Protein AF-A0A699Y8N4-F1 (afdb_monomer_lite)

Sequence (161 aa):
MLTCSTFVASKLFGPEFVGVLQTGRPHPPSAAKPLHALVGRIMIVVVAVAGTVPLLQGPAALDATTISGTMIMGLGPPVWFLTFITGYRPLVFHLPFWAGVALGIVLQLSTAPCCKSYINVGSWAIGQGGYNSLLGFNVVGVAVCWTLALLALAENWQ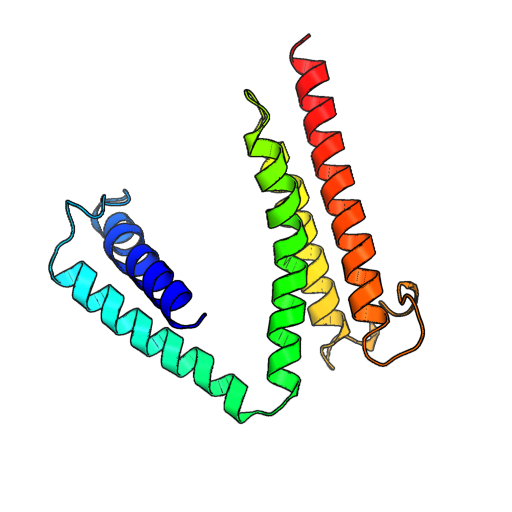RSL

Radius of gyration: 19.72 Å; chains: 1; bounding box: 44×51×46 Å

Secondary structure (DSSP, 8-state):
-HHHHHHHHHHIIIIIHHHHHHHSSPPPGGG--HHHHHHHHHHHHHHHHHHHHHHTT-THHHHHHHHHHHHHTTTHHHHHHHTT-SS--THHHHHHHHHHHHHHHHHHHHHSTTTTTT---GGG--SSSTTHHHHHHHHHHHHHHHHHHHHHHHHHHHT--

Organism: Haematococcus lacustris (NCBI:txid44745)

Foldseek 3Di:
DLVVVLVVQLQCQQQAVVVCVVPVGRDDPVPGDVRSNVRSVVRSVVCVVVVVVLVVVPDVSVVVVLLVVQLCLLPPPLVVVCVVDPDADCQLRVQSNVLSVVLSVLVVLCPDPVRVVPRDLPVQFCDDDPCRSSVSSSVVSNVNSVVSSVVSVVVSVVVVD

pLDDT: mean 73.48, std 9.44, range [40.62, 87.0]

Structure (mmCIF, N/CA/C/O backbone):
data_AF-A0A699Y8N4-F1
#
_entry.id   AF-A0A699Y8N4-F1
#
loop_
_atom_site.group_PDB
_atom_site.id
_atom_site.type_symbol
_atom_site.label_atom_id
_atom_site.label_alt_id
_atom_site.label_comp_id
_atom_site.label_asym_id
_atom_site.label_entity_id
_atom_site.label_seq_id
_atom_site.pdbx_PDB_ins_code
_atom_site.Cartn_x
_atom_site.Cartn_y
_atom_site.Cartn_z
_atom_site.occupancy
_atom_site.B_iso_or_equiv
_atom_site.auth_seq_id
_atom_site.auth_comp_id
_atom_site.auth_asym_id
_atom_site.auth_atom_id
_atom_site.pdbx_PDB_model_num
ATOM 1 N N . MET A 1 1 ? 8.613 -15.985 5.915 1.00 45.28 1 MET A N 1
ATOM 2 C CA . MET A 1 1 ? 7.565 -14.989 5.583 1.00 45.28 1 MET A CA 1
ATOM 3 C C . MET A 1 1 ? 6.201 -15.625 5.314 1.00 45.28 1 MET A C 1
ATOM 5 O O . MET A 1 1 ? 5.240 -15.141 5.894 1.00 45.28 1 MET A O 1
ATOM 9 N N . LEU A 1 2 ? 6.101 -16.726 4.550 1.00 43.44 2 LEU A N 1
ATOM 10 C CA . LEU A 1 2 ? 4.819 -17.395 4.240 1.00 43.44 2 LEU A CA 1
ATOM 11 C C . LEU A 1 2 ? 3.968 -17.764 5.476 1.00 43.44 2 LEU A C 1
ATOM 13 O O . LEU A 1 2 ? 2.763 -17.544 5.478 1.00 43.44 2 LEU A O 1
ATOM 17 N N . THR A 1 3 ? 4.599 -18.255 6.549 1.00 40.78 3 THR A N 1
ATOM 18 C CA . THR A 1 3 ? 3.925 -18.698 7.784 1.00 40.78 3 THR A CA 1
ATOM 19 C C . THR A 1 3 ? 3.231 -17.576 8.559 1.00 40.78 3 THR A C 1
ATOM 21 O O . THR A 1 3 ? 2.201 -17.815 9.187 1.00 40.78 3 THR A O 1
ATOM 24 N N . CYS A 1 4 ? 3.752 -16.347 8.502 1.00 40.62 4 CYS A N 1
ATOM 25 C CA . CYS A 1 4 ? 3.157 -15.204 9.199 1.00 40.62 4 CYS A CA 1
ATOM 26 C C . CYS A 1 4 ? 1.907 -14.703 8.454 1.00 40.62 4 CYS A C 1
ATOM 28 O O . CYS A 1 4 ? 0.863 -14.474 9.061 1.00 40.62 4 CYS A O 1
ATOM 30 N N . SER A 1 5 ? 1.970 -14.644 7.119 1.00 53.22 5 SER A N 1
ATOM 31 C CA . SER A 1 5 ? 0.852 -14.227 6.264 1.00 53.22 5 SER A CA 1
ATOM 32 C C . SER A 1 5 ? -0.321 -15.210 6.309 1.00 53.22 5 SER A C 1
ATOM 34 O O . SER A 1 5 ? -1.472 -14.784 6.391 1.00 53.22 5 SER A O 1
ATOM 36 N N . THR A 1 6 ? -0.058 -16.521 6.334 1.00 57.47 6 THR A N 1
ATOM 37 C CA . THR A 1 6 ? -1.112 -17.543 6.471 1.00 57.47 6 THR A CA 1
ATOM 38 C C . THR A 1 6 ? -1.780 -17.509 7.844 1.00 57.47 6 THR A C 1
ATOM 40 O O . THR A 1 6 ? -2.989 -17.711 7.948 1.00 57.47 6 THR A O 1
ATOM 43 N N . PHE A 1 7 ? -1.019 -17.204 8.900 1.00 56.97 7 PHE A N 1
ATOM 44 C CA . PHE A 1 7 ? -1.564 -17.074 10.251 1.00 56.97 7 PHE A CA 1
ATOM 45 C C . PHE A 1 7 ? -2.481 -15.849 10.370 1.00 56.97 7 PHE A C 1
ATOM 47 O O . PHE A 1 7 ? -3.605 -15.972 10.861 1.00 56.97 7 PHE A O 1
ATOM 54 N N . VAL A 1 8 ? -2.056 -14.698 9.837 1.00 60.56 8 VAL A N 1
ATOM 55 C CA . VAL A 1 8 ? -2.883 -13.482 9.772 1.00 60.56 8 VAL A CA 1
ATOM 56 C C . VAL A 1 8 ? -4.137 -13.716 8.927 1.00 60.56 8 VAL A C 1
ATOM 58 O O . VAL A 1 8 ? -5.232 -13.408 9.391 1.00 60.56 8 VAL A O 1
ATOM 61 N N . ALA A 1 9 ? -4.016 -14.344 7.753 1.00 61.25 9 ALA A N 1
ATOM 62 C CA . ALA A 1 9 ? -5.165 -14.678 6.910 1.00 61.25 9 ALA A CA 1
ATOM 63 C C . ALA A 1 9 ? -6.165 -15.591 7.640 1.00 61.25 9 ALA A C 1
ATOM 65 O O . ALA A 1 9 ? -7.365 -15.344 7.612 1.00 61.25 9 ALA A O 1
ATOM 66 N N . SER A 1 10 ? -5.691 -16.606 8.363 1.00 60.59 10 SER A N 1
ATOM 67 C CA . SER A 1 10 ? -6.579 -17.516 9.097 1.00 60.59 10 SER A CA 1
ATOM 68 C C . SER A 1 10 ? -7.319 -16.854 10.265 1.00 60.59 10 SER A C 1
ATOM 70 O O . SER A 1 10 ? -8.477 -17.186 10.515 1.00 60.59 10 SER A O 1
ATOM 72 N N . LYS A 1 11 ? -6.697 -15.886 10.954 1.00 64.50 11 LYS A N 1
ATOM 73 C CA . LYS A 1 11 ? -7.356 -15.108 12.015 1.00 64.50 11 LYS A CA 1
ATOM 74 C C . LYS A 1 11 ? -8.315 -14.058 11.458 1.00 64.50 11 LYS A C 1
ATOM 76 O O . LYS A 1 11 ? -9.402 -13.892 11.999 1.00 64.50 11 LYS A O 1
ATOM 81 N N . LEU A 1 12 ? -7.933 -13.401 10.366 1.00 68.94 12 LEU A N 1
ATOM 82 C CA . LEU A 1 12 ? -8.756 -12.389 9.712 1.00 68.94 12 LEU A CA 1
ATOM 83 C C . LEU A 1 12 ? -9.989 -13.011 9.040 1.00 68.94 12 LEU A C 1
ATOM 85 O O . LEU A 1 12 ? -11.096 -12.509 9.181 1.00 68.94 12 LEU A O 1
ATOM 89 N N . PHE A 1 13 ? -9.827 -14.129 8.334 1.00 67.94 13 PHE A N 1
ATOM 90 C CA . PHE A 1 13 ? -10.936 -14.768 7.623 1.00 67.94 13 PHE A CA 1
ATOM 91 C C . PHE A 1 13 ? -11.697 -15.802 8.454 1.00 67.94 13 PHE A C 1
ATOM 93 O O . PHE A 1 13 ? -12.805 -16.167 8.083 1.00 67.94 13 PHE A O 1
ATOM 100 N N . GLY A 1 14 ? -11.131 -16.278 9.565 1.00 69.19 14 GLY A N 1
ATOM 101 C CA . GLY A 1 14 ? -11.817 -17.172 10.494 1.00 69.19 14 GLY A CA 1
ATOM 102 C C . GLY A 1 14 ? -12.735 -16.389 11.443 1.00 69.19 14 GLY A C 1
ATOM 103 O O . GLY A 1 14 ? -13.858 -16.066 11.069 1.00 69.19 14 GLY A O 1
ATOM 104 N N . PRO A 1 15 ? -12.304 -16.099 12.680 1.00 64.81 15 PRO A N 1
ATOM 105 C CA . PRO A 1 15 ? -13.162 -15.499 13.704 1.00 64.81 15 PRO A CA 1
ATOM 106 C C . PRO A 1 15 ? -13.615 -14.057 13.404 1.00 64.81 15 PRO A C 1
ATOM 108 O O . PRO A 1 15 ? -14.731 -13.697 13.774 1.00 64.81 15 PRO A O 1
ATOM 111 N N . GLU A 1 16 ? -12.809 -13.247 12.710 1.00 67.88 16 GLU A N 1
ATOM 112 C CA . GLU A 1 16 ? -13.145 -11.843 12.417 1.00 67.88 16 GLU A CA 1
ATOM 113 C C . GLU A 1 16 ? -14.177 -11.744 11.276 1.00 67.88 16 GLU A C 1
ATOM 115 O O . GLU A 1 16 ? -15.301 -11.297 11.497 1.00 67.88 16 GLU A O 1
ATOM 120 N N . PHE A 1 17 ? -13.858 -12.233 10.071 1.00 72.75 17 PHE A N 1
ATOM 121 C CA . PHE A 1 17 ? -14.756 -12.137 8.911 1.00 72.75 17 PHE A CA 1
ATOM 122 C C . PHE A 1 17 ? -16.014 -13.005 9.046 1.00 72.75 17 PHE A C 1
ATOM 124 O O . PHE A 1 17 ? -17.121 -12.509 8.839 1.00 72.75 17 PHE A O 1
ATOM 131 N N . VAL A 1 18 ? -15.888 -14.281 9.438 1.00 70.06 18 VAL A N 1
ATOM 132 C CA . VAL A 1 18 ? -17.067 -15.151 9.634 1.00 70.06 18 VAL A CA 1
ATOM 133 C C . VAL A 1 18 ? -17.856 -14.718 10.865 1.00 70.06 18 VAL A C 1
ATOM 135 O O . VAL A 1 18 ? -19.080 -14.839 10.873 1.00 70.06 18 VAL A O 1
ATOM 138 N N . GLY A 1 19 ? -17.195 -14.170 11.889 1.00 65.25 19 GLY A N 1
ATOM 139 C CA . GLY A 1 19 ? -17.887 -13.605 13.044 1.00 65.25 19 GLY A CA 1
ATOM 140 C C . GLY A 1 19 ? -18.747 -12.398 12.681 1.00 65.25 19 GLY A C 1
ATOM 141 O O . GLY A 1 19 ? -19.928 -12.364 13.047 1.00 65.25 19 GLY A O 1
ATOM 142 N N . VAL A 1 20 ? -18.199 -11.480 11.876 1.00 75.00 20 VAL A N 1
ATOM 143 C CA . VAL A 1 20 ? -18.941 -10.352 11.296 1.00 75.00 20 VAL A CA 1
ATOM 144 C C . VAL A 1 20 ? -20.084 -10.847 10.407 1.00 75.00 20 VAL A C 1
ATOM 146 O O . VAL A 1 20 ? -21.198 -10.350 10.542 1.00 75.00 20 VAL A O 1
ATOM 149 N N . LEU A 1 21 ? -19.861 -11.865 9.570 1.00 75.50 21 LEU A N 1
ATOM 150 C CA . LEU A 1 21 ? -20.896 -12.407 8.681 1.00 75.50 21 LEU A CA 1
ATOM 151 C C . LEU A 1 21 ? -22.059 -13.071 9.444 1.00 75.50 21 LEU A C 1
ATOM 153 O O . LEU A 1 21 ? -23.202 -13.013 9.004 1.00 75.50 21 LEU A O 1
ATOM 157 N N . GLN A 1 22 ? -21.775 -13.712 10.581 1.00 73.25 22 GLN A N 1
ATOM 158 C CA . GLN A 1 22 ? -22.776 -14.434 11.377 1.00 73.25 22 GLN A CA 1
ATOM 159 C C . GLN A 1 22 ? -23.496 -13.554 12.404 1.00 73.25 22 GLN A C 1
ATOM 161 O O . GLN A 1 22 ? -24.643 -13.828 12.744 1.00 73.25 22 GLN A O 1
ATOM 166 N N . THR A 1 23 ? -22.817 -12.539 12.942 1.00 67.69 23 THR A N 1
ATOM 167 C CA . THR A 1 23 ? -23.259 -11.839 14.167 1.00 67.69 23 THR A CA 1
ATOM 168 C C . THR A 1 23 ? -23.164 -10.318 14.055 1.00 67.69 23 THR A C 1
ATOM 170 O O . THR A 1 23 ? -23.491 -9.611 15.006 1.00 67.69 23 THR A O 1
ATOM 173 N N . GLY A 1 24 ? -22.673 -9.795 12.927 1.00 70.56 24 GLY A N 1
ATOM 174 C CA . GLY A 1 24 ? -22.442 -8.363 12.713 1.00 70.56 24 GLY A CA 1
ATOM 175 C C . GLY A 1 24 ? -21.288 -7.775 13.532 1.00 70.56 24 GLY A C 1
ATOM 176 O O . GLY A 1 24 ? -21.090 -6.563 13.518 1.00 70.56 24 GLY A O 1
ATOM 177 N N . ARG A 1 25 ? -20.531 -8.601 14.267 1.00 69.81 25 ARG A N 1
ATOM 178 C CA . ARG A 1 25 ? -19.399 -8.186 15.106 1.00 69.81 25 ARG A CA 1
ATOM 179 C C . ARG A 1 25 ? -18.251 -9.196 15.014 1.00 69.81 25 ARG A C 1
ATOM 181 O O . ARG A 1 25 ? -18.528 -10.393 14.943 1.00 69.81 25 ARG A O 1
ATOM 188 N N . PRO A 1 26 ? -16.988 -8.742 15.040 1.00 69.81 26 PRO A N 1
ATOM 189 C CA . PRO A 1 26 ? -15.846 -9.645 15.104 1.00 69.81 26 PRO A CA 1
ATOM 190 C C . PRO A 1 26 ? -15.863 -10.408 16.433 1.00 69.81 26 PRO A C 1
ATOM 192 O O . PRO A 1 26 ? -16.085 -9.819 17.494 1.00 69.81 26 PRO A O 1
ATOM 195 N N . HIS A 1 27 ? -15.669 -11.729 16.376 1.00 68.38 27 HIS A N 1
ATOM 196 C CA . HIS A 1 27 ? -15.574 -12.552 17.582 1.00 68.38 27 HIS A CA 1
ATOM 197 C C . HIS A 1 27 ? -14.123 -12.621 18.052 1.00 68.38 27 HIS A C 1
ATOM 199 O O . HIS A 1 27 ? -13.241 -12.902 17.239 1.00 68.38 27 HIS A O 1
ATOM 205 N N . PRO A 1 28 ? -13.852 -12.438 19.357 1.00 68.50 28 PRO A N 1
ATOM 206 C CA . PRO A 1 28 ? -12.506 -12.613 19.872 1.00 68.50 28 PRO A CA 1
ATOM 207 C C . PRO A 1 28 ? -12.048 -14.071 19.672 1.00 68.50 28 PRO A C 1
ATOM 209 O O . PRO A 1 28 ? -12.870 -14.990 19.731 1.00 68.50 28 PRO A O 1
ATOM 212 N N . PRO A 1 29 ? -10.736 -14.330 19.504 1.00 64.62 29 PRO A N 1
ATOM 213 C CA . PRO A 1 29 ? -10.206 -15.677 19.265 1.00 64.62 29 PRO A CA 1
ATOM 214 C C . PRO A 1 29 ? -10.564 -16.707 20.349 1.00 64.62 29 PRO A C 1
ATOM 216 O O . PRO A 1 29 ? -10.523 -17.905 20.089 1.00 64.62 29 PRO A O 1
ATOM 219 N N . SER A 1 30 ? -10.915 -16.250 21.554 1.00 68.88 30 SER A N 1
ATOM 220 C CA . SER A 1 30 ? -11.377 -17.082 22.670 1.00 68.88 30 SER A CA 1
ATOM 221 C C . SER A 1 30 ? -12.786 -17.657 22.476 1.00 68.88 30 SER A C 1
ATOM 223 O O . SER A 1 30 ? -13.113 -18.660 23.101 1.00 68.88 30 SER A O 1
ATOM 225 N N . ALA A 1 31 ? -13.605 -17.066 21.601 1.00 70.56 31 ALA A N 1
ATOM 226 C CA . ALA A 1 31 ? -14.959 -17.518 21.268 1.00 70.56 31 ALA A CA 1
ATOM 227 C C . ALA A 1 31 ? -15.015 -18.324 19.950 1.00 70.56 31 ALA A C 1
ATOM 229 O O . ALA A 1 31 ? -16.087 -18.511 19.368 1.00 70.56 31 ALA A O 1
ATOM 230 N N . ALA A 1 32 ? -13.861 -18.784 19.451 1.00 66.88 32 ALA A N 1
ATOM 231 C CA . ALA A 1 32 ? -13.751 -19.438 18.153 1.00 66.88 32 ALA A CA 1
ATOM 232 C C . ALA A 1 32 ? -14.432 -20.818 18.130 1.00 66.88 32 ALA A C 1
ATOM 234 O O . ALA A 1 32 ? -14.149 -21.701 18.941 1.00 66.88 32 ALA A O 1
ATOM 235 N N . LYS A 1 33 ? -15.309 -21.022 17.143 1.00 77.81 33 LYS A N 1
ATOM 236 C CA . LYS A 1 33 ? -15.986 -22.304 16.883 1.00 77.81 33 LYS A CA 1
ATOM 237 C C . LYS A 1 33 ? -15.136 -23.184 15.951 1.00 77.81 33 LYS A C 1
ATOM 239 O O . LYS A 1 33 ? -14.354 -22.647 15.163 1.00 77.81 33 LYS A O 1
ATOM 244 N N . PRO A 1 34 ? -15.329 -24.520 15.926 1.00 74.75 34 PRO A N 1
ATOM 245 C CA . PRO A 1 34 ? -14.612 -25.404 14.995 1.00 74.75 34 PRO A CA 1
ATOM 246 C C . PRO A 1 34 ? -14.821 -25.019 13.518 1.00 74.75 34 PRO A C 1
ATOM 248 O O . PRO A 1 34 ? -13.920 -25.188 12.699 1.00 74.75 34 PRO A O 1
ATOM 251 N N . LEU A 1 35 ? -15.970 -24.414 13.189 1.00 73.81 35 LEU A N 1
ATOM 252 C CA . LEU A 1 35 ? -16.251 -23.860 11.862 1.00 73.81 35 LEU A CA 1
ATOM 253 C C . LEU A 1 35 ? -15.280 -22.729 11.473 1.00 73.81 35 LEU A C 1
ATOM 255 O O . LEU A 1 35 ? -14.816 -22.695 10.338 1.00 73.81 35 LEU A O 1
ATOM 259 N N . HIS A 1 36 ? -14.927 -21.828 12.399 1.00 75.44 36 HIS A N 1
ATOM 260 C CA . HIS A 1 36 ? -13.982 -20.732 12.130 1.00 75.44 36 HIS A CA 1
ATOM 261 C C . HIS A 1 36 ? -12.580 -21.266 11.828 1.00 75.44 36 HIS A C 1
ATOM 263 O O . HIS A 1 36 ? -11.894 -20.742 10.954 1.00 75.44 36 HIS A O 1
ATOM 269 N N . ALA A 1 37 ? -12.180 -22.350 12.500 1.00 75.44 37 ALA A N 1
ATOM 270 C CA . ALA A 1 37 ? -10.917 -23.032 12.231 1.00 75.44 37 ALA A CA 1
ATOM 271 C C . ALA A 1 37 ? -10.917 -23.741 10.865 1.00 75.44 37 ALA A C 1
ATOM 273 O O . ALA A 1 37 ? -9.907 -23.695 10.161 1.00 75.44 37 ALA A O 1
ATOM 274 N N . LEU A 1 38 ? -12.034 -24.361 10.463 1.00 79.94 38 LEU A N 1
ATOM 275 C CA . LEU A 1 38 ? -12.177 -24.978 9.139 1.00 79.94 38 LEU A CA 1
ATOM 276 C C . LEU A 1 38 ? -12.074 -23.926 8.026 1.00 79.94 38 LEU A C 1
ATOM 278 O O . LEU A 1 38 ? -11.283 -24.097 7.100 1.00 79.94 38 LEU A O 1
ATOM 282 N N . VAL A 1 39 ? -12.810 -22.817 8.148 1.00 80.12 39 VAL A N 1
ATOM 283 C CA . VAL A 1 39 ? -12.761 -21.710 7.178 1.00 80.12 39 VAL A CA 1
ATOM 284 C C . VAL A 1 39 ? -11.359 -21.104 7.120 1.00 80.12 39 VAL A C 1
ATOM 286 O O . VAL A 1 39 ? -10.822 -20.919 6.030 1.00 80.12 39 VAL A O 1
ATOM 289 N N . GLY A 1 40 ? -10.713 -20.888 8.270 1.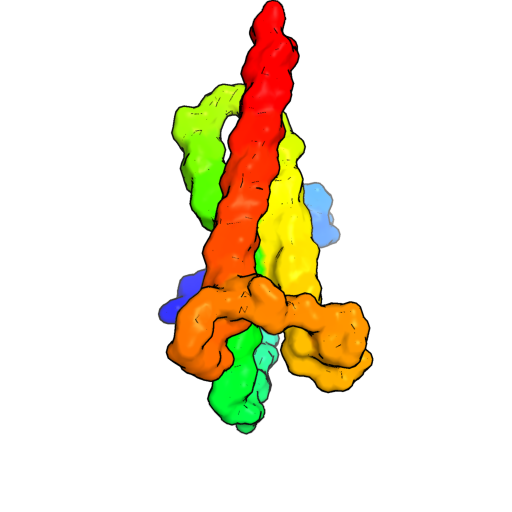00 76.69 40 GLY A N 1
ATOM 290 C CA . GLY A 1 40 ? -9.330 -20.414 8.322 1.00 76.69 40 GLY A CA 1
ATOM 291 C C . GLY A 1 40 ? -8.353 -21.335 7.579 1.00 76.69 40 GLY A C 1
ATOM 292 O O . GLY A 1 40 ? -7.509 -20.848 6.830 1.00 76.69 40 GLY A O 1
ATOM 293 N N . ARG A 1 41 ? -8.491 -22.662 7.718 1.00 81.44 41 ARG A N 1
ATOM 294 C CA . ARG A 1 41 ? -7.663 -23.647 6.993 1.00 81.44 41 ARG A CA 1
ATOM 295 C C . ARG A 1 41 ? -7.929 -23.643 5.489 1.00 81.44 41 ARG A C 1
ATOM 297 O O . ARG A 1 41 ? -6.973 -23.681 4.720 1.00 81.44 41 ARG A O 1
ATOM 304 N N . ILE A 1 42 ? -9.192 -23.556 5.071 1.00 82.69 42 ILE A N 1
ATOM 305 C CA . ILE A 1 42 ? -9.555 -23.453 3.649 1.00 82.69 42 ILE A CA 1
ATOM 306 C C . ILE A 1 42 ? -8.933 -22.190 3.046 1.00 82.69 42 ILE A C 1
ATOM 308 O O . ILE A 1 42 ? -8.306 -22.261 1.993 1.00 82.69 42 ILE A O 1
ATOM 312 N N . MET A 1 43 ? -9.014 -21.057 3.744 1.00 79.69 43 MET A N 1
ATOM 313 C CA . MET A 1 43 ? -8.425 -19.802 3.274 1.00 79.69 43 MET A CA 1
ATOM 314 C C . MET A 1 43 ? -6.899 -19.859 3.182 1.00 79.69 43 MET A C 1
ATOM 316 O O . MET A 1 43 ? -6.340 -19.303 2.241 1.00 79.69 43 MET A O 1
ATOM 320 N N . ILE A 1 44 ? -6.216 -20.572 4.087 1.00 81.69 44 ILE A N 1
ATOM 321 C CA . ILE A 1 44 ? -4.772 -20.827 3.955 1.00 81.69 44 ILE A CA 1
ATOM 322 C C . ILE A 1 44 ? -4.474 -21.562 2.644 1.00 81.69 44 ILE A C 1
ATOM 324 O O . ILE A 1 44 ? -3.564 -21.157 1.927 1.00 81.69 44 ILE A O 1
ATOM 328 N N . VAL A 1 45 ? -5.240 -22.608 2.313 1.00 83.38 45 VAL A N 1
ATOM 329 C CA . VAL A 1 45 ? -5.052 -23.366 1.064 1.00 83.38 45 VAL A CA 1
ATOM 330 C C . VAL A 1 45 ? -5.330 -22.486 -0.152 1.00 83.38 45 VAL A C 1
ATOM 332 O O . VAL A 1 45 ? -4.522 -22.462 -1.075 1.00 83.38 45 VAL A O 1
ATOM 335 N N . VAL A 1 46 ? -6.417 -21.712 -0.138 1.00 83.00 46 VAL A N 1
ATOM 336 C CA . VAL A 1 46 ? -6.762 -20.787 -1.230 1.00 83.00 46 VAL A CA 1
ATOM 337 C C . VAL A 1 46 ? -5.651 -19.762 -1.453 1.00 83.00 46 VAL A C 1
ATOM 339 O O . VAL A 1 46 ? -5.202 -19.591 -2.583 1.00 83.00 46 VAL A O 1
ATOM 342 N N . VAL A 1 47 ? -5.157 -19.121 -0.390 1.00 80.31 47 VAL A N 1
ATOM 343 C CA . VAL A 1 47 ? -4.062 -18.141 -0.476 1.00 80.31 47 VAL A CA 1
ATOM 344 C C . VAL A 1 47 ? -2.756 -18.803 -0.910 1.00 80.31 47 VAL A C 1
ATOM 346 O O . VAL A 1 47 ? -2.014 -18.212 -1.688 1.00 80.31 47 VAL A O 1
ATOM 349 N N . ALA A 1 48 ? -2.472 -20.025 -0.457 1.00 81.12 48 ALA A N 1
ATOM 350 C CA . ALA A 1 48 ? -1.279 -20.756 -0.872 1.00 81.12 48 ALA A CA 1
ATOM 351 C C . ALA A 1 48 ? -1.326 -21.100 -2.368 1.00 81.12 48 ALA A C 1
ATOM 353 O O . ALA A 1 48 ? -0.349 -20.865 -3.078 1.00 81.12 48 ALA A O 1
ATOM 354 N N . VAL A 1 49 ? -2.464 -21.585 -2.873 1.00 83.06 49 VAL A N 1
ATOM 355 C CA . VAL A 1 49 ? -2.637 -21.883 -4.302 1.00 83.06 49 VAL A CA 1
ATOM 356 C C . VAL A 1 49 ? -2.564 -20.594 -5.119 1.00 83.06 49 VAL A C 1
ATOM 358 O O . VAL A 1 49 ? -1.759 -20.506 -6.043 1.00 83.06 49 VAL A O 1
ATOM 361 N N . ALA A 1 50 ? -3.317 -19.561 -4.731 1.00 80.56 50 ALA A N 1
ATOM 362 C CA . ALA A 1 50 ? -3.319 -18.267 -5.410 1.00 80.56 50 ALA A CA 1
ATOM 363 C C . ALA A 1 50 ? -1.940 -17.587 -5.400 1.00 80.56 50 ALA A C 1
ATOM 365 O O . ALA A 1 50 ? -1.546 -17.004 -6.402 1.00 80.56 50 ALA A O 1
ATOM 366 N N . GLY A 1 51 ? -1.181 -17.692 -4.306 1.00 70.56 51 GLY A N 1
ATOM 367 C CA . GLY A 1 51 ? 0.181 -17.163 -4.203 1.00 70.56 51 GLY A CA 1
ATOM 368 C C . GLY A 1 51 ? 1.228 -17.980 -4.966 1.00 70.56 51 GLY A C 1
ATOM 369 O O . GLY A 1 51 ? 2.270 -17.439 -5.327 1.00 70.56 51 GLY A O 1
ATOM 370 N N . THR A 1 52 ? 0.959 -19.258 -5.255 1.00 76.81 52 THR A N 1
ATOM 371 C CA . THR A 1 52 ? 1.867 -20.113 -6.041 1.00 76.81 52 THR A CA 1
ATOM 372 C C . THR A 1 52 ? 1.727 -19.862 -7.545 1.00 76.81 52 THR A C 1
ATOM 374 O O . THR A 1 52 ? 2.707 -19.976 -8.276 1.00 76.81 52 THR A O 1
ATOM 377 N N . VAL A 1 53 ? 0.539 -19.462 -8.015 1.00 75.44 53 VAL A N 1
ATOM 378 C CA . VAL A 1 53 ? 0.261 -19.212 -9.443 1.00 75.44 53 VAL A CA 1
ATOM 379 C C . VAL A 1 53 ? 1.201 -18.161 -10.071 1.00 75.44 53 VAL A C 1
ATOM 381 O O . VAL A 1 53 ? 1.778 -18.461 -11.116 1.00 75.44 53 VAL A O 1
ATOM 384 N N . PRO A 1 54 ? 1.443 -16.979 -9.465 1.00 68.81 54 PRO A N 1
ATOM 385 C CA . PRO A 1 54 ? 2.376 -15.990 -10.008 1.00 68.81 54 PRO A CA 1
ATOM 386 C C . PRO A 1 54 ? 3.825 -16.483 -10.067 1.00 68.81 54 PRO A C 1
ATOM 388 O O . PRO A 1 54 ? 4.550 -16.127 -10.987 1.00 68.81 54 PRO A O 1
ATOM 391 N N . LEU A 1 55 ? 4.254 -17.338 -9.130 1.00 72.56 55 LEU A N 1
ATOM 392 C CA . LEU A 1 55 ? 5.634 -17.842 -9.081 1.00 72.56 55 LEU A CA 1
ATOM 393 C C . LEU A 1 55 ? 5.983 -18.728 -10.286 1.00 72.56 55 LEU A C 1
ATOM 395 O O . LEU A 1 55 ? 7.149 -18.820 -10.664 1.00 72.56 55 LEU A O 1
ATOM 399 N N . LEU A 1 56 ? 4.975 -19.335 -10.919 1.00 73.75 56 LEU A N 1
ATOM 400 C CA . LEU A 1 56 ? 5.140 -20.118 -12.145 1.00 73.75 56 LEU A CA 1
ATOM 401 C C . LEU A 1 56 ? 5.321 -19.239 -13.397 1.00 73.75 56 LEU A C 1
ATOM 403 O O . LEU A 1 56 ? 5.745 -19.746 -14.431 1.00 73.75 56 LEU A O 1
ATOM 407 N N . GLN A 1 57 ? 5.025 -17.935 -13.317 1.00 70.44 57 GLN A N 1
ATOM 408 C CA . GLN A 1 57 ? 5.107 -16.988 -14.439 1.00 70.44 57 GLN A CA 1
ATOM 409 C C . GLN A 1 57 ? 6.478 -16.292 -14.568 1.00 70.44 57 GLN A C 1
ATOM 411 O O . GLN A 1 57 ? 6.664 -15.447 -15.443 1.00 70.44 57 GLN A O 1
ATOM 416 N N . GLY A 1 58 ? 7.464 -16.669 -13.745 1.00 64.50 58 GLY A N 1
ATOM 417 C CA . GLY A 1 58 ? 8.844 -16.186 -13.844 1.00 64.50 58 GLY A CA 1
ATOM 418 C C . GLY A 1 58 ? 9.134 -14.882 -13.076 1.00 64.50 58 GLY A C 1
ATOM 419 O O . GLY A 1 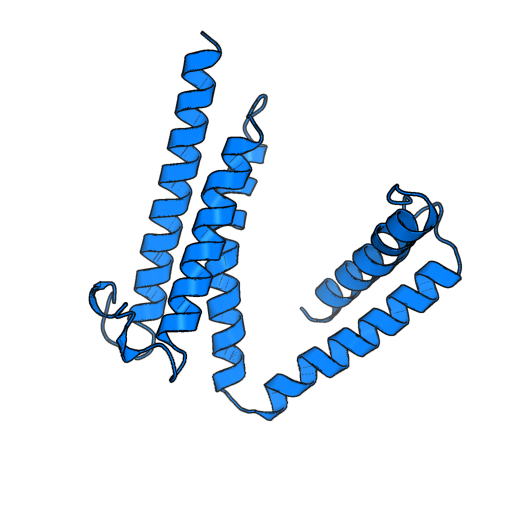58 ? 8.332 -14.445 -12.251 1.00 64.50 58 GLY A O 1
ATOM 420 N N . PRO A 1 59 ? 10.302 -14.246 -13.310 1.00 60.50 59 PRO A N 1
ATOM 421 C CA . PRO A 1 59 ? 10.842 -13.161 -12.475 1.00 60.50 59 PRO A CA 1
ATOM 422 C C . PRO A 1 59 ? 9.961 -11.908 -12.352 1.00 60.50 59 PRO A C 1
ATOM 424 O O . PRO A 1 59 ? 10.058 -11.197 -11.356 1.00 60.50 59 PRO A O 1
ATOM 427 N N . ALA A 1 60 ? 9.065 -11.663 -13.316 1.00 61.3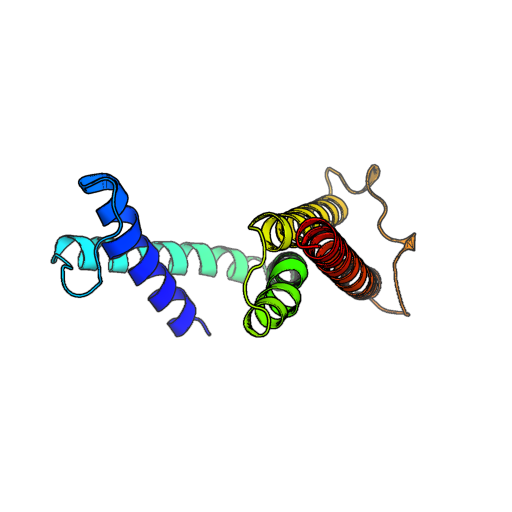1 60 ALA A N 1
ATOM 428 C CA . ALA A 1 60 ? 8.122 -10.540 -13.294 1.00 61.31 60 ALA A CA 1
ATOM 429 C C . ALA A 1 60 ? 7.123 -10.604 -12.119 1.00 61.31 60 ALA A C 1
ATOM 431 O O . ALA A 1 60 ? 6.520 -9.597 -11.751 1.00 61.31 60 ALA A O 1
ATOM 432 N N . ALA A 1 61 ? 6.966 -11.769 -11.483 1.00 58.59 61 ALA A N 1
ATOM 433 C CA . ALA A 1 61 ? 6.149 -11.910 -10.282 1.00 58.59 61 ALA A CA 1
ATOM 434 C C . ALA A 1 61 ? 6.729 -11.165 -9.065 1.00 58.59 61 ALA A C 1
ATOM 436 O O . ALA A 1 61 ? 5.975 -10.770 -8.173 1.00 58.59 61 ALA A O 1
ATOM 437 N N . LEU A 1 62 ? 8.049 -10.942 -9.016 1.00 56.19 62 LEU A N 1
ATOM 438 C CA . LEU A 1 62 ? 8.674 -10.185 -7.927 1.00 56.19 62 LEU A CA 1
ATOM 439 C C . LEU A 1 62 ? 8.338 -8.692 -7.997 1.00 56.19 62 LEU A C 1
ATOM 441 O O . LEU A 1 62 ? 8.141 -8.079 -6.947 1.00 56.19 62 LEU A O 1
ATOM 445 N N . ASP A 1 63 ? 8.156 -8.132 -9.193 1.00 62.47 63 ASP A N 1
ATOM 446 C CA . ASP A 1 63 ? 7.785 -6.721 -9.362 1.00 62.47 63 ASP A CA 1
ATOM 447 C C . ASP A 1 63 ? 6.419 -6.414 -8.730 1.00 62.47 63 ASP A C 1
ATOM 449 O O . ASP A 1 63 ? 6.218 -5.340 -8.160 1.00 62.47 63 ASP A O 1
ATOM 453 N N . ALA A 1 64 ? 5.497 -7.384 -8.716 1.00 60.75 64 ALA A N 1
ATOM 454 C CA . ALA A 1 64 ? 4.206 -7.243 -8.040 1.00 60.75 64 ALA A CA 1
ATOM 455 C C . ALA A 1 64 ? 4.359 -7.023 -6.524 1.00 60.75 64 ALA A C 1
ATOM 457 O O . ALA A 1 64 ? 3.597 -6.267 -5.918 1.00 60.75 64 ALA A O 1
ATOM 458 N N . THR A 1 65 ? 5.373 -7.630 -5.900 1.00 60.09 65 THR A N 1
ATOM 459 C CA . THR A 1 65 ? 5.668 -7.396 -4.476 1.00 60.09 65 THR A CA 1
ATOM 460 C C . THR A 1 65 ? 6.288 -6.025 -4.234 1.00 60.09 65 THR A C 1
ATOM 462 O O . THR A 1 65 ? 6.099 -5.448 -3.163 1.00 60.09 65 THR A O 1
ATOM 465 N N . THR A 1 66 ? 6.946 -5.446 -5.238 1.00 66.44 66 THR A N 1
ATOM 466 C CA . THR A 1 66 ? 7.471 -4.083 -5.155 1.00 66.44 66 THR A CA 1
ATOM 467 C C . THR A 1 66 ? 6.380 -3.039 -5.370 1.00 66.44 66 THR A C 1
ATOM 469 O O . THR A 1 66 ? 6.332 -2.068 -4.620 1.00 66.44 66 THR A O 1
ATOM 472 N N . ILE A 1 67 ? 5.443 -3.273 -6.292 1.00 69.06 67 ILE A N 1
ATOM 473 C CA . ILE A 1 67 ? 4.267 -2.407 -6.483 1.00 69.06 67 ILE A CA 1
ATOM 474 C C . ILE A 1 67 ? 3.311 -2.507 -5.280 1.00 69.06 67 ILE A C 1
ATOM 476 O O . ILE A 1 67 ? 2.754 -1.510 -4.825 1.00 69.06 67 ILE A O 1
ATOM 480 N N . SER A 1 68 ? 3.177 -3.686 -4.664 1.00 67.44 68 SER A N 1
ATOM 481 C CA . SER A 1 68 ? 2.479 -3.791 -3.377 1.00 67.44 68 SER A CA 1
ATOM 482 C C . SER A 1 68 ? 3.228 -3.085 -2.244 1.00 67.44 68 SER A C 1
ATOM 484 O O . SER A 1 68 ? 2.595 -2.512 -1.357 1.00 67.44 68 SER A O 1
ATOM 486 N N . GLY A 1 69 ? 4.562 -3.104 -2.264 1.00 68.12 69 GLY A N 1
ATOM 487 C CA . GLY A 1 69 ? 5.401 -2.394 -1.301 1.00 68.12 69 GLY A CA 1
ATOM 488 C C . GLY A 1 69 ? 5.230 -0.877 -1.378 1.00 68.12 69 GLY A C 1
ATOM 489 O O . GLY A 1 69 ? 5.152 -0.226 -0.336 1.00 68.12 69 GLY A O 1
ATOM 490 N N . THR A 1 70 ? 5.065 -0.319 -2.583 1.00 71.06 70 THR A N 1
ATOM 491 C CA . THR A 1 70 ? 4.863 1.128 -2.773 1.00 71.06 70 THR A CA 1
ATOM 492 C C . THR A 1 70 ? 3.553 1.610 -2.141 1.00 71.06 70 THR A C 1
ATOM 494 O O . THR A 1 70 ? 3.500 2.713 -1.604 1.00 71.06 70 THR A O 1
ATOM 497 N N . MET A 1 71 ? 2.514 0.764 -2.124 1.00 72.06 71 MET A N 1
ATOM 498 C CA . MET A 1 71 ? 1.246 1.058 -1.436 1.00 72.06 71 MET A CA 1
ATOM 499 C C . MET A 1 71 ? 1.404 1.100 0.093 1.00 72.06 71 MET A C 1
ATOM 501 O O . MET A 1 71 ? 0.774 1.917 0.765 1.00 72.06 71 MET A O 1
ATOM 505 N N . ILE A 1 72 ? 2.268 0.249 0.657 1.00 71.50 72 ILE A N 1
ATOM 506 C CA . ILE A 1 72 ? 2.486 0.139 2.111 1.00 71.50 72 ILE A CA 1
ATOM 507 C C . ILE A 1 72 ? 3.300 1.314 2.662 1.00 71.50 72 ILE A C 1
ATOM 509 O O . ILE A 1 72 ? 3.194 1.628 3.847 1.00 71.50 72 ILE A O 1
ATOM 513 N N . MET A 1 73 ? 4.068 2.019 1.836 1.00 72.44 73 MET A N 1
ATOM 514 C CA . MET A 1 73 ? 4.853 3.164 2.302 1.00 72.44 73 MET A CA 1
ATOM 515 C C . MET A 1 73 ? 4.015 4.350 2.792 1.00 72.44 73 MET A C 1
ATOM 517 O O . MET A 1 73 ? 4.493 5.117 3.623 1.00 72.44 73 MET A O 1
ATOM 521 N N . GLY A 1 74 ? 2.764 4.481 2.340 1.00 64.00 74 GLY A N 1
ATOM 522 C CA . GLY A 1 74 ? 1.815 5.444 2.912 1.00 64.00 74 GLY A CA 1
ATOM 523 C C . GLY A 1 74 ? 1.228 5.004 4.256 1.00 64.00 74 GLY A C 1
ATOM 524 O O . GLY A 1 74 ? 0.691 5.821 4.998 1.00 64.00 74 GLY A O 1
ATOM 525 N N . LEU A 1 75 ? 1.354 3.717 4.590 1.00 66.56 75 LEU A N 1
ATOM 526 C CA . LEU A 1 75 ? 0.800 3.094 5.789 1.00 66.56 75 LEU A CA 1
ATOM 527 C C . LEU A 1 75 ? 1.866 2.957 6.882 1.00 66.56 75 LEU A C 1
ATOM 529 O O . LEU A 1 75 ? 1.645 3.388 7.999 1.00 66.56 75 LEU A O 1
ATOM 533 N N . GLY A 1 76 ? 3.041 2.402 6.585 1.00 72.69 76 GLY A N 1
ATOM 534 C CA . GLY A 1 76 ? 4.031 2.039 7.608 1.00 72.69 76 GLY A CA 1
ATOM 535 C C . GLY A 1 76 ? 4.567 3.230 8.420 1.00 72.69 76 GLY A C 1
ATOM 536 O O . GLY A 1 76 ? 4.240 3.347 9.602 1.00 72.69 76 GLY A O 1
ATOM 537 N N . PRO A 1 77 ? 5.381 4.119 7.824 1.00 71.00 77 PRO A N 1
ATOM 538 C CA . PRO A 1 77 ? 5.999 5.234 8.543 1.00 71.00 77 PRO A CA 1
ATOM 539 C C . PRO A 1 77 ? 4.992 6.221 9.169 1.00 71.00 77 PRO A C 1
ATOM 541 O O . PRO A 1 77 ? 5.161 6.536 10.349 1.00 71.00 77 PRO A O 1
ATOM 544 N N . PRO A 1 78 ? 3.922 6.666 8.470 1.00 71.75 78 PRO A N 1
ATOM 545 C CA . PRO A 1 78 ? 2.955 7.599 9.052 1.00 71.75 78 PRO A CA 1
ATOM 546 C C . PRO A 1 78 ? 2.131 6.992 10.195 1.00 71.75 78 PRO A C 1
ATOM 548 O O . PRO A 1 78 ? 1.916 7.647 11.211 1.00 71.75 78 PRO A O 1
ATOM 551 N N . VAL A 1 79 ? 1.694 5.732 10.077 1.00 74.44 79 VAL A N 1
ATOM 552 C CA . VAL A 1 79 ? 0.897 5.073 11.129 1.00 74.44 79 VAL A CA 1
ATOM 553 C C . VAL A 1 79 ? 1.753 4.731 12.337 1.00 74.44 79 VAL A C 1
ATOM 555 O O . VAL A 1 79 ? 1.302 4.899 13.467 1.00 74.44 79 VAL A O 1
ATOM 558 N N . TRP A 1 80 ? 3.000 4.307 12.122 1.00 76.50 80 TRP A N 1
ATOM 559 C CA . TRP A 1 80 ? 3.944 4.125 13.219 1.00 76.50 80 TRP A CA 1
ATOM 560 C C . TRP A 1 80 ? 4.202 5.447 13.953 1.00 76.50 80 TRP A C 1
ATOM 562 O O . TRP A 1 80 ? 4.177 5.473 15.181 1.00 76.50 80 TRP A O 1
ATOM 572 N N . PHE A 1 81 ? 4.345 6.561 13.231 1.00 78.50 81 PHE A N 1
ATOM 573 C CA . PHE A 1 81 ? 4.497 7.883 13.844 1.00 78.50 81 PHE A CA 1
ATOM 574 C C . PHE A 1 81 ? 3.278 8.294 14.686 1.00 78.50 81 PHE A C 1
ATOM 576 O O . PHE A 1 81 ? 3.438 8.841 15.777 1.00 78.50 81 PHE A O 1
ATOM 583 N N . LEU A 1 82 ? 2.062 7.946 14.250 1.00 77.00 82 LEU A N 1
ATOM 584 C CA . LEU A 1 82 ? 0.836 8.183 15.023 1.00 77.00 82 LEU A CA 1
ATOM 585 C C . LEU A 1 82 ? 0.778 7.417 16.353 1.00 77.00 82 LEU A C 1
ATOM 587 O O . LEU A 1 82 ? 0.011 7.809 17.227 1.00 77.00 82 LEU A O 1
ATOM 591 N N . THR A 1 83 ? 1.589 6.372 16.561 1.00 78.19 83 THR A N 1
ATOM 592 C CA . THR A 1 83 ? 1.633 5.670 17.861 1.00 78.19 83 THR A CA 1
ATOM 593 C C . THR A 1 83 ? 2.219 6.521 18.990 1.00 78.19 83 THR A C 1
ATOM 595 O O . THR A 1 83 ? 1.925 6.266 20.155 1.00 78.19 83 THR A O 1
ATOM 598 N N . PHE A 1 84 ? 2.992 7.560 18.658 1.00 79.56 84 PHE A N 1
ATOM 599 C CA . PHE A 1 84 ? 3.585 8.481 19.633 1.00 79.56 84 PHE A CA 1
ATOM 600 C C . PHE A 1 84 ? 2.697 9.689 19.956 1.00 79.56 84 PHE A C 1
ATOM 602 O O . PHE A 1 84 ? 3.047 10.488 20.822 1.00 79.56 84 PHE A O 1
ATOM 609 N N . ILE A 1 85 ? 1.562 9.844 19.270 1.00 77.75 85 ILE A N 1
ATOM 610 C CA . ILE A 1 85 ? 0.689 11.013 19.390 1.00 77.75 85 ILE A CA 1
ATOM 611 C C . ILE A 1 85 ? -0.680 10.558 19.891 1.00 77.75 85 ILE A C 1
ATOM 613 O O . ILE A 1 85 ? -1.298 9.654 19.335 1.00 77.75 85 ILE A O 1
ATOM 617 N N . THR A 1 86 ? -1.187 11.211 20.931 1.00 71.81 86 THR A N 1
ATOM 618 C CA . THR A 1 86 ? -2.539 10.985 21.454 1.00 71.81 86 THR A CA 1
ATOM 619 C C . THR A 1 86 ? -3.486 12.087 20.963 1.00 71.81 86 THR A C 1
ATOM 621 O O . THR A 1 86 ? -3.078 13.227 20.766 1.00 71.81 86 THR A O 1
ATOM 624 N N . GLY A 1 87 ? -4.759 11.755 20.712 1.00 70.69 87 GLY A N 1
ATOM 625 C CA . GLY A 1 87 ? -5.774 12.744 20.308 1.00 70.69 87 GLY A CA 1
ATOM 626 C C . GLY A 1 87 ? -5.787 13.134 18.821 1.00 70.69 87 GLY A C 1
ATOM 627 O O . GLY A 1 87 ? -6.203 14.241 18.479 1.00 70.69 87 GLY A O 1
ATOM 628 N N . TYR A 1 88 ? -5.348 12.252 17.917 1.00 73.06 88 TYR A N 1
ATOM 629 C CA . TYR A 1 88 ? -5.432 12.487 16.470 1.00 73.06 88 TYR A CA 1
ATOM 630 C C . TYR A 1 88 ? -6.800 12.100 15.887 1.00 73.06 88 TYR A C 1
ATOM 632 O O . TYR A 1 88 ? -7.474 11.180 16.351 1.00 73.06 88 TYR A O 1
ATOM 640 N N . ARG A 1 89 ? -7.215 12.799 14.825 1.00 79.00 89 ARG A N 1
ATOM 641 C CA . ARG A 1 89 ? -8.443 12.489 14.076 1.00 79.00 89 ARG A CA 1
ATOM 642 C C . ARG A 1 89 ? -8.223 11.330 13.094 1.00 79.00 89 ARG A C 1
ATOM 644 O O . ARG A 1 89 ? -7.125 11.201 12.552 1.00 79.00 89 ARG A O 1
ATOM 651 N N . PRO A 1 90 ? -9.278 10.574 12.730 1.00 78.19 90 PRO A N 1
ATOM 652 C CA . PRO A 1 90 ? -9.189 9.512 11.718 1.00 78.19 90 PRO A CA 1
ATOM 653 C C . PRO A 1 90 ? -8.670 9.995 10.353 1.00 78.19 90 PRO A C 1
ATOM 655 O O . PRO A 1 90 ? -8.084 9.230 9.594 1.00 78.19 90 PRO A O 1
ATOM 658 N N . LEU A 1 91 ? -8.848 11.282 10.035 1.00 77.62 91 LEU A N 1
ATOM 659 C CA . LEU A 1 91 ? -8.366 11.882 8.786 1.00 77.62 91 LEU A CA 1
ATOM 660 C C . LEU A 1 91 ? -6.841 11.819 8.636 1.00 77.62 91 LEU A C 1
ATOM 662 O O . LEU A 1 91 ? -6.365 11.652 7.517 1.00 77.62 91 LEU A O 1
ATOM 666 N N . VAL A 1 92 ? -6.090 11.876 9.743 1.00 80.12 92 VAL A N 1
ATOM 667 C CA . VAL A 1 92 ? -4.619 11.790 9.729 1.00 80.12 92 VAL A CA 1
ATOM 668 C C . VAL A 1 92 ? -4.146 10.408 9.265 1.00 80.12 92 VAL A C 1
ATOM 670 O O . VAL A 1 92 ? -3.073 10.282 8.687 1.00 80.12 92 VAL A O 1
ATOM 673 N N . PHE A 1 93 ? -4.977 9.378 9.447 1.00 81.12 93 PHE A N 1
ATOM 674 C CA . PHE A 1 93 ? -4.750 8.036 8.915 1.00 81.12 93 PHE A CA 1
ATOM 675 C C . PHE A 1 93 ? -5.190 7.917 7.448 1.00 81.12 93 PHE A C 1
ATOM 677 O O . PHE A 1 93 ? -4.446 7.418 6.605 1.00 81.12 93 PHE A O 1
ATOM 684 N N . HIS A 1 94 ? -6.401 8.381 7.124 1.00 83.81 94 HIS A N 1
ATOM 685 C CA . HIS A 1 94 ? -6.993 8.153 5.805 1.00 83.81 94 HIS A CA 1
ATOM 686 C C . HIS A 1 94 ? -6.288 8.906 4.669 1.00 83.81 94 HIS A C 1
ATOM 688 O O . HIS A 1 94 ? -6.165 8.353 3.580 1.00 83.81 94 HIS A O 1
ATOM 694 N N . LEU A 1 95 ? -5.811 10.133 4.901 1.00 83.69 95 LEU A N 1
ATOM 695 C CA . LEU A 1 95 ? -5.122 10.941 3.884 1.00 83.69 95 LEU A CA 1
ATOM 696 C C . LEU A 1 95 ? -3.852 10.272 3.324 1.00 83.69 95 LEU A C 1
ATOM 698 O O . LEU A 1 95 ? -3.806 10.025 2.117 1.00 83.69 95 LEU A O 1
ATOM 702 N N . PRO A 1 96 ? -2.843 9.930 4.148 1.00 84.25 96 PRO A N 1
ATOM 703 C CA . PRO A 1 96 ? -1.642 9.255 3.658 1.00 84.25 96 PRO A CA 1
ATOM 704 C C . PRO A 1 96 ? -1.934 7.833 3.158 1.00 84.25 96 PRO A C 1
ATOM 706 O O . PRO A 1 96 ? -1.318 7.394 2.188 1.00 84.25 96 PRO A O 1
ATOM 709 N N . PHE A 1 97 ? -2.916 7.137 3.746 1.00 83.88 97 PHE A N 1
ATOM 710 C CA . PHE A 1 97 ? -3.342 5.814 3.287 1.00 83.88 97 PHE A CA 1
ATOM 711 C C . PHE A 1 97 ? -3.866 5.845 1.846 1.00 83.88 97 PHE A C 1
ATOM 713 O O . PHE A 1 97 ? -3.345 5.142 0.978 1.00 83.88 97 PHE A O 1
ATOM 720 N N . TRP A 1 98 ? -4.872 6.677 1.569 1.00 85.38 98 TRP A N 1
ATOM 721 C CA . TRP A 1 98 ? -5.477 6.750 0.239 1.00 85.38 98 TRP A CA 1
ATOM 722 C C . TRP A 1 98 ? -4.520 7.337 -0.796 1.00 85.38 98 TRP A C 1
ATOM 724 O O . TRP A 1 98 ? -4.521 6.879 -1.938 1.00 85.38 98 TRP A O 1
ATOM 734 N N . ALA A 1 99 ? -3.663 8.283 -0.403 1.00 85.75 99 ALA A N 1
ATOM 735 C CA . ALA A 1 99 ? -2.607 8.789 -1.274 1.00 85.75 99 ALA A CA 1
ATOM 736 C C . ALA A 1 99 ? -1.608 7.684 -1.661 1.00 85.75 99 ALA A C 1
ATOM 738 O O . ALA A 1 99 ? -1.304 7.528 -2.843 1.00 85.75 99 ALA A O 1
ATOM 739 N N . GLY A 1 100 ? -1.153 6.870 -0.703 1.00 83.69 100 GLY A N 1
ATOM 740 C CA . GLY A 1 100 ? -0.264 5.734 -0.971 1.00 83.69 100 GLY A CA 1
ATOM 741 C C . GLY A 1 100 ? -0.896 4.680 -1.887 1.00 83.69 100 GLY A C 1
ATOM 742 O O . GLY A 1 100 ? -0.249 4.206 -2.823 1.00 83.69 100 GLY A O 1
ATOM 743 N N . VAL A 1 101 ? -2.180 4.362 -1.678 1.00 84.06 101 VAL A N 1
ATOM 744 C CA . VAL A 1 101 ? -2.941 3.451 -2.553 1.00 84.06 101 VAL A CA 1
ATOM 745 C C . VAL A 1 101 ? -3.068 4.025 -3.966 1.00 84.06 101 VAL A C 1
ATOM 747 O O . VAL A 1 101 ? -2.778 3.326 -4.935 1.00 84.06 101 VAL A O 1
ATOM 750 N N . ALA A 1 102 ? -3.446 5.299 -4.102 1.00 85.56 102 ALA A N 1
ATOM 751 C CA . ALA A 1 102 ? -3.581 5.954 -5.401 1.00 85.56 102 ALA A CA 1
ATOM 752 C C . ALA A 1 102 ? -2.251 5.977 -6.169 1.00 85.56 102 ALA A C 1
ATOM 754 O O . ALA A 1 102 ? -2.217 5.627 -7.348 1.00 85.56 102 ALA A O 1
ATOM 755 N N . LEU A 1 103 ? -1.146 6.313 -5.499 1.00 83.38 103 LEU A N 1
ATOM 756 C CA . LEU A 1 103 ? 0.188 6.297 -6.097 1.00 83.38 103 LEU A CA 1
ATOM 757 C C . LEU A 1 103 ? 0.596 4.882 -6.535 1.00 83.38 103 LEU A C 1
ATOM 759 O O . LEU A 1 103 ? 1.073 4.706 -7.655 1.00 83.38 103 LEU A O 1
ATOM 763 N N . GLY A 1 104 ? 0.349 3.856 -5.716 1.00 80.31 104 GLY A N 1
ATOM 764 C CA . GLY A 1 104 ? 0.610 2.468 -6.110 1.00 80.31 104 GLY A CA 1
ATOM 765 C C . GLY A 1 104 ? -0.208 2.013 -7.325 1.00 80.31 104 GLY A C 1
ATOM 766 O O . GLY A 1 104 ? 0.329 1.353 -8.214 1.00 80.31 104 GLY A O 1
ATOM 767 N N . ILE A 1 105 ? -1.477 2.426 -7.421 1.00 82.69 105 ILE A N 1
ATOM 768 C CA . ILE A 1 105 ? -2.325 2.161 -8.596 1.00 82.69 105 ILE A CA 1
ATOM 769 C C . ILE A 1 105 ? -1.771 2.868 -9.841 1.00 82.69 105 ILE A C 1
ATOM 771 O O . ILE A 1 105 ? -1.700 2.258 -10.908 1.00 82.69 105 ILE A O 1
ATOM 775 N N . VAL A 1 106 ? -1.333 4.125 -9.720 1.00 82.56 106 VAL A N 1
ATOM 776 C CA . VAL A 1 106 ? -0.706 4.873 -10.826 1.00 82.56 106 VAL A CA 1
ATOM 777 C C . VAL A 1 106 ? 0.563 4.169 -11.315 1.00 82.56 106 VAL A C 1
ATOM 779 O O . VAL A 1 106 ? 0.757 4.022 -12.523 1.00 82.56 106 VAL A O 1
ATOM 782 N N . LEU A 1 107 ? 1.392 3.660 -10.402 1.00 78.88 107 LEU A N 1
ATOM 783 C CA . LEU A 1 107 ? 2.591 2.895 -10.745 1.00 78.88 107 LEU A CA 1
ATOM 784 C C . LEU A 1 107 ? 2.250 1.570 -11.450 1.00 78.88 107 LEU A C 1
ATOM 786 O O . LEU A 1 107 ? 2.866 1.238 -12.466 1.00 78.88 107 LEU A O 1
ATOM 790 N N . GLN A 1 108 ? 1.224 0.852 -10.986 1.00 78.81 108 GLN A N 1
ATOM 791 C CA . GLN A 1 108 ? 0.722 -0.360 -11.645 1.00 78.81 108 GLN A CA 1
ATOM 792 C C . GLN A 1 108 ? 0.194 -0.067 -13.061 1.00 78.81 108 GLN A C 1
ATOM 794 O O . GLN A 1 108 ? 0.487 -0.799 -14.005 1.00 78.81 108 GLN A O 1
ATOM 799 N N . LEU A 1 109 ? -0.554 1.024 -13.243 1.00 79.38 109 LEU A N 1
ATOM 800 C CA . LEU A 1 109 ? -1.069 1.437 -14.554 1.00 79.38 109 LEU A CA 1
ATOM 801 C C . LEU A 1 109 ? 0.053 1.885 -15.501 1.00 79.38 109 LEU A C 1
ATOM 803 O O . LEU A 1 109 ? -0.041 1.658 -16.706 1.00 79.38 109 LEU A O 1
ATOM 807 N N . SER A 1 110 ? 1.128 2.470 -14.966 1.00 74.88 110 SER A N 1
ATOM 808 C CA . SER A 1 110 ? 2.303 2.876 -15.751 1.00 74.88 110 SER A CA 1
ATOM 809 C C . SER A 1 110 ? 3.124 1.691 -16.277 1.00 74.88 110 SER A C 1
ATOM 811 O O . SER A 1 110 ? 3.776 1.791 -17.317 1.00 74.88 110 SER A O 1
ATOM 813 N N . THR A 1 111 ? 3.074 0.552 -15.580 1.00 70.56 111 THR A N 1
ATOM 814 C CA . THR A 1 111 ? 3.771 -0.683 -15.972 1.00 70.56 111 THR A CA 1
ATOM 815 C C . THR A 1 111 ? 2.907 -1.580 -16.862 1.00 70.56 111 THR A C 1
ATOM 817 O O . THR A 1 111 ? 3.444 -2.369 -17.641 1.00 70.56 111 THR A O 1
ATOM 820 N N . ALA A 1 112 ? 1.579 -1.422 -16.822 1.00 73.75 112 ALA A N 1
ATOM 821 C CA . ALA A 1 112 ? 0.646 -2.192 -17.635 1.00 73.75 112 ALA A CA 1
ATOM 822 C C . ALA A 1 112 ? 0.668 -1.771 -19.125 1.00 73.75 112 ALA A C 1
ATOM 824 O O . ALA A 1 112 ? 0.536 -0.583 -19.441 1.00 73.75 112 ALA A O 1
ATOM 825 N N . PRO A 1 113 ? 0.744 -2.725 -20.076 1.00 67.25 113 PRO A N 1
ATOM 826 C CA . PRO A 1 113 ? 0.846 -2.422 -21.508 1.00 67.25 113 PRO A CA 1
ATOM 827 C C . PRO A 1 113 ? -0.375 -1.681 -22.079 1.00 67.25 113 PRO A C 1
ATOM 829 O O . PRO A 1 113 ? -0.240 -0.980 -23.077 1.00 67.25 113 PRO A O 1
ATOM 832 N N . CYS A 1 114 ? -1.547 -1.779 -21.442 1.00 69.81 114 CYS A N 1
ATOM 833 C CA . CYS A 1 114 ? -2.770 -1.084 -21.855 1.00 69.81 114 CYS A CA 1
ATOM 834 C C . CYS A 1 114 ? -2.777 0.424 -21.540 1.00 69.81 114 CYS A C 1
ATOM 836 O O . CYS A 1 114 ? -3.426 1.188 -22.251 1.00 69.81 114 CYS A O 1
ATOM 838 N N . CYS A 1 115 ? -2.071 0.860 -20.491 1.00 66.31 115 CYS A N 1
ATOM 839 C CA . CYS A 1 115 ? -2.159 2.230 -19.966 1.00 66.31 115 CYS A CA 1
ATOM 840 C C . CYS A 1 115 ? -0.823 2.987 -19.985 1.00 66.31 115 CYS A C 1
ATOM 842 O O . CYS A 1 115 ? -0.810 4.206 -19.796 1.00 66.31 115 CYS A O 1
ATOM 844 N N . LYS A 1 116 ? 0.284 2.305 -20.308 1.00 67.19 116 LYS A N 1
ATOM 845 C CA . LYS A 1 116 ? 1.639 2.873 -20.394 1.00 67.19 116 LYS A CA 1
ATOM 846 C C . LYS A 1 116 ? 1.751 4.118 -21.286 1.00 67.19 116 LYS A C 1
ATOM 848 O O . LYS A 1 116 ? 2.590 4.973 -21.033 1.00 67.19 116 LYS A O 1
ATOM 853 N N . SER A 1 117 ? 0.909 4.242 -22.316 1.00 64.56 117 SER A N 1
ATOM 854 C CA . SER A 1 117 ? 0.940 5.391 -23.235 1.00 64.56 117 SER A CA 1
ATOM 855 C C . SER A 1 117 ? 0.311 6.670 -22.662 1.00 64.56 117 SER A C 1
ATOM 857 O O . SER A 1 117 ? 0.581 7.749 -23.180 1.00 64.56 117 SER A O 1
ATOM 859 N N . TYR A 1 118 ? -0.511 6.563 -21.611 1.00 69.31 118 TYR A N 1
ATOM 860 C CA . TYR A 1 118 ? -1.231 7.691 -21.001 1.00 69.31 118 TYR A CA 1
ATOM 861 C C . TYR A 1 118 ? -0.590 8.177 -19.694 1.00 69.31 118 TYR A C 1
ATOM 863 O O . TYR A 1 118 ? -0.755 9.337 -19.326 1.00 69.31 118 TYR A O 1
ATOM 871 N N . ILE A 1 119 ? 0.147 7.308 -18.994 1.00 69.50 119 ILE A N 1
ATOM 872 C CA . ILE A 1 119 ? 0.804 7.613 -17.716 1.00 69.50 119 ILE A CA 1
ATOM 873 C C . ILE A 1 119 ? 2.315 7.438 -17.883 1.00 69.50 119 ILE A C 1
ATOM 875 O O . ILE A 1 119 ? 2.826 6.319 -17.922 1.00 69.50 119 ILE A O 1
ATOM 879 N N . ASN A 1 120 ? 3.039 8.558 -17.960 1.00 68.12 120 ASN A N 1
ATOM 880 C CA . ASN A 1 120 ? 4.499 8.575 -17.997 1.00 68.12 120 ASN A CA 1
ATOM 881 C C . ASN A 1 120 ? 5.060 8.945 -16.615 1.00 68.12 120 ASN A C 1
ATOM 883 O O . ASN A 1 120 ? 4.987 10.096 -16.193 1.00 68.12 120 ASN A O 1
ATOM 887 N N . VAL A 1 121 ? 5.637 7.962 -15.921 1.00 68.62 121 VAL A N 1
ATOM 888 C CA . VAL A 1 121 ? 6.336 8.144 -14.630 1.00 68.62 121 VAL A CA 1
ATOM 889 C C . VAL A 1 121 ? 7.850 8.343 -14.792 1.00 68.62 121 VAL A C 1
ATOM 891 O O . VAL A 1 121 ? 8.577 8.450 -13.807 1.00 68.62 121 VAL A O 1
ATOM 894 N N . GLY A 1 122 ? 8.353 8.398 -16.030 1.00 64.06 122 GLY A N 1
ATOM 895 C CA . GLY A 1 122 ? 9.783 8.470 -16.338 1.00 64.06 122 GLY A CA 1
ATOM 896 C C . GLY A 1 122 ? 10.457 9.752 -15.846 1.00 64.06 122 GLY A C 1
ATOM 897 O O . GLY A 1 122 ? 11.630 9.718 -15.487 1.00 64.06 122 GLY A O 1
ATOM 898 N N . SER A 1 123 ? 9.715 10.857 -15.739 1.00 70.38 123 SER A N 1
ATOM 899 C CA . SER A 1 123 ? 10.232 12.141 -15.240 1.00 70.38 123 SER A CA 1
ATOM 900 C C . SER A 1 123 ? 10.644 12.108 -13.766 1.00 70.38 123 SER A C 1
ATOM 902 O O . SER A 1 123 ? 11.321 13.019 -13.303 1.00 70.38 123 SER A O 1
ATOM 904 N N . TRP A 1 124 ? 10.197 11.101 -13.010 1.00 68.81 124 TRP A N 1
ATOM 905 C CA . TRP A 1 124 ? 10.482 10.958 -11.579 1.00 68.81 124 TRP A CA 1
ATOM 906 C C . TRP A 1 124 ? 11.568 9.911 -11.324 1.00 68.81 124 TRP A C 1
ATOM 908 O O . TRP A 1 124 ? 11.824 9.570 -10.175 1.00 68.81 124 TRP A O 1
ATOM 918 N N . ALA A 1 125 ? 12.200 9.382 -12.375 1.00 77.19 125 ALA A N 1
ATOM 919 C CA . ALA A 1 125 ? 13.273 8.410 -12.243 1.00 77.19 125 ALA A CA 1
ATOM 920 C C . ALA A 1 125 ? 14.503 9.033 -11.569 1.00 77.19 125 ALA A C 1
ATOM 922 O O . ALA A 1 125 ? 14.992 10.085 -11.979 1.00 77.19 125 ALA A O 1
ATOM 923 N N . ILE A 1 126 ? 15.022 8.351 -10.548 1.00 79.38 126 ILE A N 1
ATOM 924 C CA . ILE A 1 126 ? 16.227 8.763 -9.825 1.00 79.38 126 ILE A CA 1
ATOM 925 C C . ILE A 1 126 ? 17.318 7.719 -10.078 1.00 79.38 126 ILE A C 1
ATOM 927 O O . ILE A 1 126 ? 17.127 6.531 -9.821 1.00 79.38 126 ILE A O 1
ATOM 931 N N . GLY A 1 127 ? 18.473 8.174 -10.572 1.00 79.62 127 GLY A N 1
ATOM 932 C CA . GLY A 1 127 ? 19.641 7.333 -10.852 1.00 79.62 127 GLY A CA 1
ATOM 933 C C . GLY A 1 127 ? 19.639 6.663 -12.234 1.00 79.62 127 GLY A C 1
ATOM 934 O O . GLY A 1 127 ? 18.751 6.872 -13.062 1.00 79.62 127 GLY A O 1
ATOM 935 N N . GLN A 1 128 ? 20.670 5.854 -12.489 1.00 68.31 128 GLN A N 1
ATOM 936 C CA . GLN A 1 128 ? 20.850 5.094 -13.732 1.00 68.31 128 GLN A CA 1
ATOM 937 C C . GLN A 1 128 ? 20.686 3.593 -13.438 1.00 68.31 128 GLN A C 1
ATOM 939 O O . GLN A 1 128 ? 21.395 3.056 -12.592 1.00 68.31 128 GLN A O 1
ATOM 944 N N . GLY A 1 129 ? 19.736 2.917 -14.098 1.00 75.00 129 GLY A N 1
ATOM 945 C CA . GLY A 1 129 ? 19.482 1.478 -13.923 1.00 75.00 129 GLY A CA 1
ATOM 946 C C . GLY A 1 129 ? 18.029 1.068 -14.197 1.00 75.00 129 GLY A C 1
ATOM 947 O O . GLY A 1 129 ? 17.162 1.921 -14.348 1.00 75.00 129 GLY A O 1
ATOM 948 N N . GLY A 1 130 ? 17.750 -0.241 -14.235 1.00 70.69 130 GLY A N 1
ATOM 949 C CA . GLY A 1 130 ? 16.420 -0.788 -14.566 1.00 70.69 130 GLY A CA 1
ATOM 950 C C . GLY A 1 130 ? 15.305 -0.498 -13.548 1.00 70.69 130 GLY A C 1
ATOM 951 O O . GLY A 1 130 ? 14.134 -0.535 -13.905 1.00 70.69 130 GLY A O 1
ATOM 952 N N . TYR A 1 131 ? 15.658 -0.148 -12.307 1.00 70.81 131 TYR A N 1
ATOM 953 C CA . TYR A 1 131 ? 14.717 0.159 -11.216 1.00 70.81 131 TYR A CA 1
ATOM 954 C C . TYR A 1 131 ? 14.656 1.658 -10.861 1.00 70.81 131 TYR A C 1
ATOM 956 O O . TYR A 1 131 ? 14.140 2.032 -9.809 1.00 70.81 131 TYR A O 1
ATOM 964 N N . ASN A 1 132 ? 15.192 2.536 -11.713 1.00 75.81 132 ASN A N 1
ATOM 965 C CA . ASN A 1 132 ? 15.312 3.978 -11.452 1.00 75.81 132 ASN A CA 1
ATOM 966 C C . ASN A 1 132 ? 13.962 4.696 -11.252 1.00 75.81 132 ASN A C 1
ATOM 968 O O . ASN A 1 132 ? 13.815 5.533 -10.360 1.00 75.81 132 ASN A O 1
ATOM 972 N N . SER A 1 133 ? 12.964 4.348 -12.060 1.00 77.25 133 SER A N 1
ATOM 973 C CA . SER A 1 133 ? 11.592 4.854 -11.966 1.00 77.25 133 SER A CA 1
ATOM 974 C C . SER A 1 133 ? 10.912 4.375 -10.686 1.00 77.25 133 SER A C 1
ATOM 976 O O . SER A 1 133 ? 10.256 5.158 -10.007 1.00 77.25 133 SER A O 1
ATOM 978 N N . LEU A 1 134 ? 11.142 3.118 -10.305 1.00 78.00 134 LEU A N 1
ATOM 979 C CA . LEU A 1 134 ? 10.593 2.504 -9.100 1.00 78.00 134 LEU A CA 1
ATOM 980 C C . LEU A 1 134 ? 11.171 3.130 -7.826 1.00 78.00 134 LEU A C 1
ATOM 982 O O . LEU A 1 134 ? 10.438 3.414 -6.880 1.00 78.00 134 LEU A O 1
ATOM 986 N N . LEU A 1 135 ? 12.482 3.380 -7.808 1.00 80.75 135 LEU A N 1
ATOM 987 C CA . LEU A 1 135 ? 13.154 4.059 -6.703 1.00 80.75 135 LEU A CA 1
ATOM 988 C C . LEU A 1 135 ? 12.633 5.490 -6.542 1.00 80.75 135 LEU A C 1
ATOM 990 O O . LEU A 1 135 ? 12.245 5.887 -5.446 1.00 80.75 135 LEU A O 1
ATOM 994 N N . GLY A 1 136 ? 12.597 6.250 -7.635 1.00 81.44 136 GLY A N 1
ATOM 995 C CA . GLY A 1 136 ? 12.166 7.642 -7.596 1.00 81.44 136 GLY A CA 1
ATOM 996 C C . GLY A 1 136 ? 10.699 7.805 -7.209 1.00 81.44 136 GLY A C 1
ATOM 997 O O . GL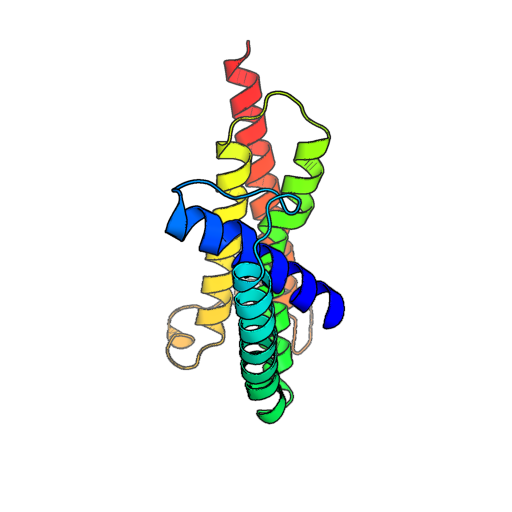Y A 1 136 ? 10.376 8.610 -6.335 1.00 81.44 136 GLY A O 1
ATOM 998 N N . PHE A 1 137 ? 9.820 6.960 -7.750 1.00 83.75 137 PHE A N 1
ATOM 999 C CA . PHE A 1 137 ? 8.412 6.942 -7.365 1.00 83.75 137 PHE A CA 1
ATOM 1000 C C . PHE A 1 137 ? 8.228 6.597 -5.885 1.00 83.75 137 PHE A C 1
ATOM 1002 O O . PHE A 1 137 ? 7.385 7.186 -5.209 1.00 83.75 137 PHE A O 1
ATOM 1009 N N . ASN A 1 138 ? 9.061 5.697 -5.354 1.00 84.75 138 ASN A N 1
ATOM 1010 C CA . ASN A 1 138 ? 9.027 5.374 -3.939 1.00 84.75 138 ASN A CA 1
ATOM 1011 C C . ASN A 1 138 ? 9.467 6.555 -3.052 1.00 84.75 138 ASN A C 1
ATOM 1013 O O . ASN A 1 138 ? 8.786 6.891 -2.084 1.00 84.75 138 ASN A O 1
ATOM 1017 N N . VAL A 1 139 ? 10.568 7.224 -3.394 1.00 85.38 139 VAL A N 1
ATOM 1018 C CA . VAL A 1 139 ? 11.063 8.388 -2.639 1.00 85.38 139 VAL A CA 1
ATOM 1019 C C . VAL A 1 139 ? 10.024 9.509 -2.618 1.00 85.38 139 VAL A C 1
ATOM 1021 O O . VAL A 1 139 ? 9.703 10.036 -1.549 1.00 85.38 139 VAL A O 1
ATOM 1024 N N . VAL A 1 140 ? 9.451 9.842 -3.778 1.00 85.12 140 VAL A N 1
ATOM 1025 C CA . VAL A 1 140 ? 8.420 10.884 -3.856 1.00 85.12 140 VAL A CA 1
ATOM 1026 C C . VAL A 1 140 ? 7.140 10.443 -3.146 1.00 85.12 140 VAL A C 1
ATOM 1028 O O . VAL A 1 140 ? 6.534 11.240 -2.436 1.00 85.12 140 VAL A O 1
ATOM 1031 N N . GLY A 1 141 ? 6.756 9.170 -3.258 1.00 84.88 141 GLY A N 1
ATOM 1032 C CA . GLY A 1 141 ? 5.593 8.625 -2.561 1.00 84.88 141 GLY A CA 1
ATOM 1033 C C . GLY A 1 141 ? 5.706 8.725 -1.040 1.00 84.88 141 GLY A C 1
ATOM 1034 O O . GLY A 1 141 ? 4.761 9.174 -0.390 1.00 84.88 141 GLY A O 1
ATOM 1035 N N . VAL A 1 142 ? 6.872 8.397 -0.470 1.00 84.12 142 VAL A N 1
ATOM 1036 C CA . VAL A 1 142 ? 7.146 8.592 0.966 1.00 84.12 142 VAL A CA 1
ATOM 1037 C C . VAL A 1 142 ? 7.050 10.068 1.334 1.00 84.12 142 VAL A C 1
ATOM 1039 O O . VAL A 1 142 ? 6.382 10.399 2.312 1.00 84.12 142 VAL A O 1
ATOM 1042 N N . ALA A 1 143 ? 7.677 10.952 0.553 1.00 87.00 143 ALA A N 1
ATOM 1043 C CA . ALA A 1 143 ? 7.653 12.386 0.820 1.00 87.00 143 ALA A CA 1
ATOM 1044 C C . ALA A 1 143 ? 6.215 12.929 0.846 1.00 87.00 143 ALA A C 1
ATOM 1046 O O . ALA A 1 143 ? 5.820 13.553 1.827 1.00 87.00 143 ALA A O 1
ATOM 1047 N N . VAL A 1 144 ? 5.403 12.609 -0.166 1.00 86.88 144 VAL A N 1
ATOM 1048 C CA . VAL A 1 144 ? 3.993 13.025 -0.247 1.00 86.88 144 VAL A CA 1
ATOM 1049 C C . VAL A 1 144 ? 3.182 12.490 0.934 1.00 86.88 144 VAL A C 1
ATOM 1051 O O . VAL A 1 144 ? 2.437 13.249 1.555 1.00 86.88 144 VAL A O 1
ATOM 1054 N N . CYS A 1 145 ? 3.338 11.210 1.287 1.00 86.12 145 CYS A N 1
ATOM 1055 C CA . CYS A 1 145 ? 2.602 10.619 2.406 1.00 86.12 145 CYS A CA 1
ATOM 1056 C C . CYS A 1 145 ? 2.971 11.275 3.745 1.00 86.12 145 CYS A C 1
ATOM 1058 O O . CYS A 1 145 ? 2.084 11.551 4.553 1.00 86.12 145 CYS A O 1
ATOM 1060 N N . TRP A 1 146 ? 4.251 11.591 3.967 1.00 86.50 146 TRP A N 1
ATOM 1061 C CA . TRP A 1 146 ? 4.690 12.338 5.149 1.00 86.50 146 TRP A CA 1
ATOM 1062 C C . TRP A 1 146 ? 4.159 13.765 5.166 1.00 86.50 146 TRP A C 1
ATOM 1064 O O . TRP A 1 146 ? 3.670 14.213 6.201 1.00 86.50 146 TRP A O 1
ATOM 1074 N N . THR A 1 147 ? 4.203 14.474 4.038 1.00 86.81 147 THR A N 1
ATOM 1075 C CA . THR A 1 147 ? 3.665 15.836 3.952 1.00 86.81 147 THR A CA 1
ATOM 1076 C C . THR A 1 147 ? 2.171 15.854 4.267 1.00 86.81 147 THR A C 1
ATOM 1078 O O . THR A 1 147 ? 1.738 16.671 5.074 1.00 86.81 147 THR A O 1
ATOM 1081 N N . LEU A 1 148 ? 1.384 14.926 3.715 1.00 86.38 148 LEU A N 1
ATOM 1082 C CA . LEU A 1 148 ? -0.052 14.829 3.999 1.00 86.38 148 LEU A CA 1
ATOM 1083 C C . LEU A 1 148 ? -0.340 14.462 5.459 1.00 86.38 148 LEU A C 1
ATOM 1085 O O . LEU A 1 148 ? -1.243 15.041 6.061 1.00 86.38 148 LEU A O 1
ATOM 1089 N N . ALA A 1 149 ? 0.432 13.541 6.043 1.00 85.12 149 ALA A N 1
ATOM 1090 C CA . ALA A 1 149 ? 0.293 13.179 7.451 1.00 85.12 149 ALA A CA 1
ATOM 1091 C C . ALA A 1 149 ? 0.601 14.368 8.378 1.00 85.12 149 ALA A C 1
ATOM 1093 O O . ALA A 1 149 ? -0.159 14.638 9.307 1.00 85.12 149 ALA A O 1
ATOM 1094 N N . LEU A 1 150 ? 1.677 15.113 8.100 1.00 86.06 150 LEU A N 1
ATOM 1095 C CA . LEU A 1 150 ? 2.064 16.296 8.871 1.00 86.06 150 LEU A CA 1
ATOM 1096 C C . LEU A 1 150 ? 1.065 17.445 8.709 1.00 86.06 150 LEU A C 1
ATOM 1098 O O . LEU A 1 150 ? 0.735 18.093 9.699 1.00 86.06 150 LEU A O 1
ATOM 1102 N N . LEU A 1 151 ? 0.544 17.675 7.501 1.00 86.62 151 LEU A N 1
ATOM 1103 C CA . LEU A 1 151 ? -0.497 18.677 7.256 1.00 86.62 151 LEU A CA 1
ATOM 1104 C C . LEU A 1 151 ? -1.783 18.340 8.020 1.00 86.62 151 LEU A C 1
ATOM 1106 O O . LEU A 1 151 ? -2.300 19.182 8.751 1.00 86.62 151 LEU A O 1
ATOM 1110 N N . ALA A 1 152 ? -2.256 17.095 7.926 1.00 85.00 152 ALA A N 1
ATOM 1111 C CA . ALA A 1 152 ? -3.444 16.648 8.651 1.00 85.00 152 ALA A CA 1
ATOM 1112 C C . ALA A 1 152 ? -3.258 16.730 10.177 1.00 85.00 152 ALA A C 1
ATOM 1114 O O . ALA A 1 152 ? -4.205 17.019 10.913 1.00 85.00 152 ALA A O 1
ATOM 1115 N N . LEU A 1 153 ? -2.036 16.498 10.663 1.00 84.50 153 LEU A N 1
ATOM 1116 C CA . LEU A 1 153 ? -1.688 16.658 12.070 1.00 84.50 153 LEU A CA 1
ATOM 1117 C C . LEU A 1 153 ? -1.635 18.137 12.495 1.00 84.50 153 LEU A C 1
ATOM 1119 O O . LEU A 1 153 ? -2.141 18.478 13.564 1.00 84.50 153 LEU A O 1
ATOM 1123 N N . ALA A 1 154 ? -1.081 19.022 11.664 1.00 85.19 154 ALA A N 1
ATOM 1124 C CA . ALA A 1 154 ? -1.034 20.461 11.926 1.00 85.19 154 ALA A CA 1
ATOM 1125 C C . ALA A 1 154 ? -2.443 21.076 11.991 1.00 85.19 154 ALA A C 1
ATOM 1127 O O . ALA A 1 154 ? -2.741 21.850 12.903 1.00 85.19 154 ALA A O 1
ATOM 1128 N N . GLU A 1 155 ? -3.344 20.672 11.091 1.00 83.31 155 GLU A N 1
ATOM 1129 C CA . GLU A 1 155 ? -4.757 21.070 11.139 1.00 83.31 155 GLU A CA 1
ATOM 1130 C C . GLU A 1 155 ? -5.472 20.565 12.399 1.00 83.31 155 GLU A C 1
ATOM 1132 O O . GLU A 1 155 ? -6.381 21.224 12.910 1.00 83.31 155 GLU A O 1
ATOM 1137 N N . ASN A 1 156 ? -5.083 19.390 12.905 1.00 81.25 156 ASN A N 1
ATOM 1138 C CA . ASN A 1 156 ? -5.625 18.858 14.151 1.00 81.25 156 ASN A CA 1
ATOM 1139 C C . ASN A 1 156 ? -5.236 19.742 15.345 1.00 81.25 156 ASN A C 1
ATOM 1141 O O . ASN A 1 156 ? -6.091 20.052 16.168 1.00 81.25 156 ASN A O 1
ATOM 1145 N N . TRP A 1 157 ? -3.978 20.193 15.393 1.00 73.56 157 TRP A N 1
ATOM 1146 C CA . TRP A 1 157 ? -3.462 21.060 16.457 1.00 73.56 157 TRP A CA 1
ATOM 1147 C C . TRP A 1 157 ? -4.124 22.446 16.476 1.00 73.56 157 TRP A C 1
ATOM 1149 O O . TRP A 1 157 ? -4.471 22.962 17.536 1.00 73.56 157 TRP A O 1
ATOM 1159 N N . GLN A 1 158 ? -4.349 23.048 15.303 1.00 75.25 158 GLN A N 1
ATOM 1160 C CA . GLN A 1 158 ? -4.973 24.376 15.196 1.00 75.25 158 GLN A CA 1
ATOM 1161 C C . GLN A 1 158 ? -6.429 24.415 15.672 1.00 75.25 158 GLN A C 1
ATOM 1163 O O . GLN A 1 158 ? -6.906 25.473 16.059 1.00 75.25 158 GLN A O 1
ATOM 1168 N N . ARG A 1 159 ? -7.145 23.286 15.629 1.00 64.69 159 ARG A N 1
ATOM 1169 C CA . ARG A 1 159 ? -8.549 23.199 16.065 1.00 64.69 159 ARG A CA 1
ATOM 1170 C C . ARG A 1 159 ? -8.713 22.853 17.546 1.00 64.69 159 ARG A C 1
ATOM 1172 O O . ARG A 1 159 ? -9.835 22.895 18.039 1.00 64.69 159 ARG A O 1
ATOM 1179 N N . SER A 1 160 ? -7.636 22.451 18.220 1.00 62.19 160 SER A N 1
ATOM 1180 C CA . SER A 1 160 ? -7.623 22.171 19.663 1.00 62.19 160 SER A CA 1
ATOM 1181 C C . SER A 1 160 ? -7.251 23.380 20.534 1.00 62.19 160 SER A C 1
ATOM 1183 O O . SER A 1 160 ? -7.322 23.267 21.756 1.00 62.19 160 SER A O 1
ATOM 1185 N N . LEU A 1 161 ? -6.849 24.496 19.915 1.00 53.75 161 LEU A N 1
ATOM 1186 C CA . LEU A 1 161 ? -6.649 25.816 20.531 1.00 53.75 161 LEU A CA 1
ATOM 1187 C C . LEU A 1 161 ? -7.929 26.650 20.408 1.00 53.75 161 LEU A C 1
ATOM 1189 O O . LEU A 1 161 ? -8.210 27.408 21.360 1.00 53.7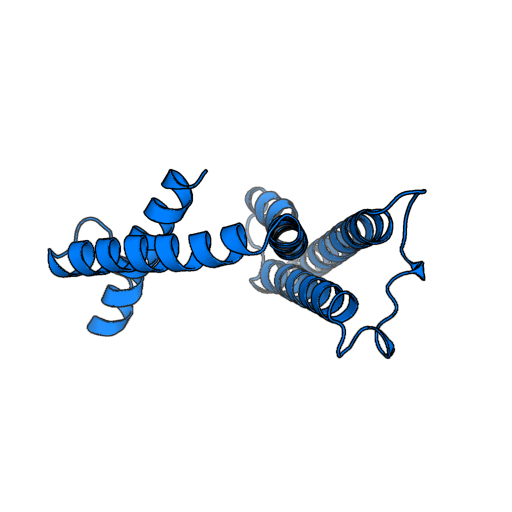5 161 LEU A O 1
#